Protein AF-A0A1F7UJY1-F1 (afdb_monomer)

Solvent-accessible surface area (backbone atoms only — not comparable to full-atom values): 4677 Å² total; per-residue (Å²): 135,83,83,78,83,74,84,47,74,62,61,54,49,52,52,47,59,77,71,47,82,49,75,64,60,55,51,55,60,55,68,70,53,83,51,72,73,62,55,71,73,57,82,52,76,63,58,54,51,50,53,51,50,56,53,49,55,59,48,53,54,53,52,51,51,54,52,53,54,53,51,62,76,74,106

Foldseek 3Di:
DDPPPDDDPVNVVVVCVVPDDDPVNVVVVVVPDDDVVNVVPDDDPVNVVVVVVVVVVVVVVVVVVVVVVVVVVVD

Radius of gyration: 34.73 Å; Cα contacts (8 Å, |Δi|>4): 4; chains: 1; bounding box: 56×13×108 Å

Secondary structure (DSSP, 8-state):
-----PPPHHHHHHHHHHHSPPHHHHHHHHHTSPPHHHHHTPPPHHHHHHHHHHHHHHHHHHHHHHHHHHHHHT-

Structure (mmCIF, N/CA/C/O backbone):
data_AF-A0A1F7UJY1-F1
#
_entry.id   AF-A0A1F7UJY1-F1
#
loop_
_atom_site.group_PDB
_atom_site.id
_atom_site.type_symbol
_atom_site.label_atom_id
_atom_site.label_alt_id
_atom_site.label_comp_id
_atom_site.label_asym_id
_atom_site.label_entity_id
_atom_site.label_seq_id
_atom_site.pdbx_PDB_ins_code
_atom_site.Cartn_x
_atom_site.Cartn_y
_atom_site.Cartn_z
_atom_site.occupancy
_atom_site.B_iso_or_equiv
_atom_site.auth_seq_id
_ato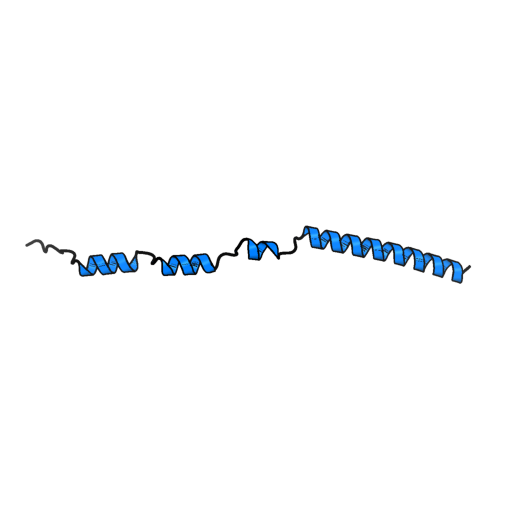m_site.auth_comp_id
_atom_site.auth_asym_id
_atom_site.auth_atom_id
_atom_site.pdbx_PDB_model_num
ATOM 1 N N . MET A 1 1 ? -17.151 -3.860 68.631 1.00 43.41 1 MET A N 1
ATOM 2 C CA . MET A 1 1 ? -18.008 -3.146 67.665 1.00 43.41 1 MET A CA 1
ATOM 3 C C . MET A 1 1 ? -17.297 -3.254 66.335 1.00 43.41 1 MET A C 1
ATOM 5 O O . MET A 1 1 ? -16.191 -2.751 66.230 1.00 43.41 1 MET A O 1
ATOM 9 N N . THR A 1 2 ? -17.821 -4.046 65.406 1.00 52.12 2 THR A N 1
ATOM 10 C CA . THR A 1 2 ? -17.272 -4.144 64.050 1.00 52.12 2 THR A CA 1
ATOM 11 C C . THR A 1 2 ? -17.776 -2.933 63.276 1.00 52.12 2 THR A C 1
ATOM 13 O O . THR A 1 2 ? -18.987 -2.798 63.111 1.00 52.12 2 THR A O 1
ATOM 16 N N . GLU A 1 3 ? -16.879 -2.028 62.881 1.00 58.88 3 GLU A N 1
ATOM 17 C CA . GLU A 1 3 ? -17.203 -0.971 61.919 1.00 58.88 3 GLU A CA 1
ATOM 18 C C . GLU A 1 3 ? -17.638 -1.643 60.617 1.00 58.88 3 GLU A C 1
ATOM 20 O O . GLU A 1 3 ? -16.857 -2.328 59.957 1.00 58.88 3 GLU A O 1
ATOM 25 N N . HIS A 1 4 ? -18.921 -1.507 60.298 1.00 63.00 4 HIS A N 1
ATOM 26 C CA . HIS A 1 4 ? -19.439 -1.844 58.987 1.00 63.00 4 HIS A CA 1
ATOM 27 C C . HIS A 1 4 ? -19.006 -0.717 58.049 1.00 63.00 4 HIS A C 1
ATOM 29 O O . HIS A 1 4 ? -19.521 0.396 58.129 1.00 63.00 4 HIS A O 1
ATOM 35 N N . ASN A 1 5 ? -17.987 -0.981 57.230 1.00 73.12 5 ASN A N 1
ATOM 36 C CA . ASN A 1 5 ? -17.553 -0.057 56.190 1.00 73.12 5 ASN A CA 1
ATOM 37 C C . ASN A 1 5 ? -18.516 -0.208 55.007 1.00 73.12 5 ASN A C 1
ATOM 39 O O . ASN A 1 5 ? -18.265 -0.977 54.077 1.00 73.12 5 ASN A O 1
ATOM 43 N N . ASP A 1 6 ? -19.681 0.423 55.122 1.00 82.56 6 ASP A N 1
ATOM 44 C CA . ASP A 1 6 ? -20.732 0.323 54.119 1.00 82.56 6 ASP A CA 1
ATOM 45 C C . ASP A 1 6 ? -20.363 1.184 52.907 1.00 82.56 6 ASP A C 1
ATOM 47 O O . ASP A 1 6 ? -20.187 2.395 53.020 1.00 82.56 6 ASP A O 1
ATOM 51 N N . VAL A 1 7 ? -20.250 0.544 51.741 1.00 86.00 7 VAL A N 1
ATOM 52 C CA . VAL A 1 7 ? -19.993 1.237 50.474 1.00 86.00 7 VAL A CA 1
ATOM 53 C C . VAL A 1 7 ? -21.204 2.095 50.130 1.00 86.00 7 VAL A C 1
ATOM 55 O O . VAL A 1 7 ? -22.333 1.606 50.022 1.00 86.00 7 VAL A O 1
ATOM 58 N N . THR A 1 8 ? -20.966 3.384 49.935 1.00 92.06 8 THR A N 1
ATOM 59 C CA . THR A 1 8 ? -21.996 4.337 49.538 1.00 92.06 8 THR A CA 1
ATOM 60 C C . THR A 1 8 ? -22.320 4.200 48.053 1.00 92.06 8 THR A C 1
ATOM 62 O O . THR A 1 8 ? -21.494 3.805 47.231 1.00 92.06 8 THR A O 1
ATOM 65 N N . THR A 1 9 ? -23.536 4.589 47.664 1.00 90.38 9 THR A N 1
ATOM 66 C CA . THR A 1 9 ? -23.907 4.665 46.242 1.00 90.38 9 THR A CA 1
ATOM 67 C C . THR A 1 9 ? -22.990 5.607 45.454 1.00 90.38 9 THR A C 1
ATOM 69 O O . THR A 1 9 ? -22.762 5.359 44.276 1.00 90.38 9 THR A O 1
ATOM 72 N N . GLY A 1 10 ? -22.439 6.644 46.098 1.00 91.69 10 GLY A N 1
ATOM 73 C CA . GLY A 1 10 ? -21.475 7.565 45.489 1.00 91.69 10 GLY A CA 1
ATOM 74 C C . GLY A 1 10 ? -20.156 6.880 45.142 1.00 91.69 10 GLY A C 1
ATOM 75 O O . GLY A 1 10 ? -19.750 6.912 43.989 1.00 91.69 10 GLY A O 1
ATOM 76 N N . GLU A 1 11 ? -19.555 6.154 46.089 1.00 91.25 11 GLU A N 1
ATOM 77 C CA . GLU A 1 11 ? -18.316 5.392 45.849 1.00 91.25 11 GLU A CA 1
ATOM 78 C C . GLU A 1 11 ? -18.491 4.332 44.752 1.00 91.25 11 GLU A C 1
ATOM 80 O O . GLU A 1 11 ? -17.586 4.082 43.958 1.00 91.25 11 GLU A O 1
ATOM 85 N N . LEU A 1 12 ? -19.680 3.727 44.676 1.00 90.38 12 LEU A N 1
ATOM 86 C CA . LEU A 1 12 ? -20.034 2.775 43.625 1.00 90.38 12 LEU A CA 1
ATOM 87 C C . LEU A 1 12 ? -20.193 3.454 42.254 1.00 90.38 12 LEU A C 1
ATOM 89 O O . LEU A 1 12 ? -19.784 2.883 41.246 1.00 90.38 12 LEU A O 1
ATOM 93 N N . MET A 1 13 ? -20.767 4.661 42.203 1.00 87.38 13 MET A N 1
ATOM 94 C CA . MET A 1 13 ? -20.889 5.450 40.971 1.00 87.38 13 MET A CA 1
ATOM 95 C C . MET A 1 13 ? -19.531 5.945 40.472 1.00 87.38 13 MET A C 1
ATOM 97 O O . MET A 1 13 ? -19.250 5.779 39.288 1.00 87.38 13 MET A O 1
ATOM 101 N N . ASP A 1 14 ? -18.682 6.467 41.358 1.00 88.50 14 ASP A N 1
ATOM 102 C CA . ASP A 1 14 ? -17.336 6.943 41.018 1.00 88.50 14 ASP A CA 1
ATOM 103 C C . ASP A 1 14 ? -16.476 5.792 40.477 1.00 88.50 14 ASP A C 1
ATOM 105 O O . ASP A 1 14 ? -15.874 5.899 39.409 1.00 88.50 14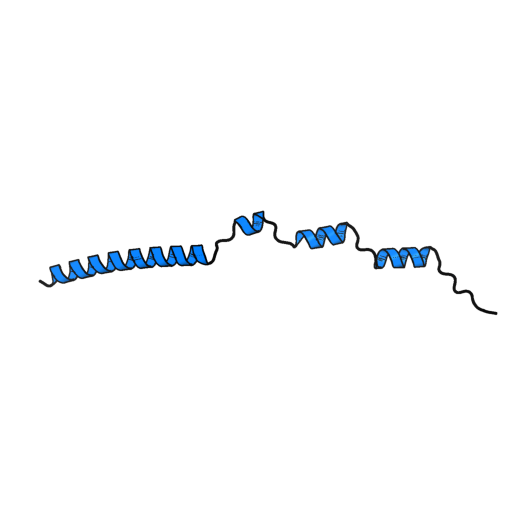 ASP A O 1
ATOM 109 N N . PHE A 1 15 ? -16.506 4.632 41.146 1.00 86.94 15 PHE A N 1
ATOM 110 C CA . PHE A 1 15 ? -15.797 3.438 40.684 1.00 86.94 15 PHE A CA 1
ATOM 111 C C . PHE A 1 15 ? -16.257 2.989 39.291 1.00 86.94 15 PHE A C 1
ATOM 113 O O . PHE A 1 15 ? -15.427 2.664 38.439 1.00 86.94 15 PHE A O 1
ATOM 120 N N . LEU A 1 16 ? -17.573 2.966 39.051 1.00 85.56 16 LEU A N 1
ATOM 121 C CA . LEU A 1 16 ? -18.128 2.616 37.745 1.00 85.56 16 LEU A CA 1
ATOM 122 C C . LEU A 1 16 ? -17.743 3.645 36.683 1.00 85.56 16 LEU A C 1
ATOM 124 O O . LEU A 1 16 ? -17.415 3.253 35.572 1.00 85.56 16 LEU A O 1
ATOM 128 N N . GLN A 1 17 ? -17.736 4.936 37.005 1.00 84.12 17 GLN A N 1
ATOM 129 C CA . GLN A 1 17 ? -17.369 5.980 36.055 1.00 84.12 17 GLN A CA 1
ATOM 130 C C . GLN A 1 17 ? -15.887 5.907 35.655 1.00 84.12 17 GLN A C 1
ATOM 132 O O . GLN A 1 17 ? -15.587 6.041 34.472 1.00 84.12 17 GLN A O 1
ATOM 137 N N . ASP A 1 18 ? -14.988 5.625 36.602 1.00 83.56 18 ASP A N 1
ATOM 138 C CA . ASP A 1 18 ? -13.546 5.488 36.349 1.00 83.56 18 ASP A CA 1
ATOM 139 C C . ASP A 1 18 ? -13.187 4.219 35.561 1.00 83.56 18 ASP A C 1
ATOM 141 O O . ASP A 1 18 ? -12.212 4.197 34.808 1.00 83.56 18 ASP A O 1
ATOM 145 N N . HIS A 1 19 ? -13.956 3.141 35.742 1.00 79.25 19 HIS A N 1
ATOM 146 C CA . HIS A 1 19 ? -13.659 1.837 35.138 1.00 79.25 19 HIS A CA 1
ATOM 147 C C . HIS A 1 19 ? -14.513 1.518 33.905 1.00 79.25 19 HIS A C 1
ATOM 149 O O . HIS A 1 19 ? -14.217 0.557 33.188 1.00 79.25 19 HIS A O 1
ATOM 155 N N . MET A 1 20 ? -15.562 2.293 33.625 1.00 80.75 20 MET A N 1
ATOM 156 C CA . MET A 1 20 ? -16.325 2.177 32.386 1.00 80.75 20 MET A CA 1
ATOM 157 C C . MET A 1 20 ? -15.698 3.048 31.301 1.00 80.75 20 MET A C 1
ATOM 159 O O . MET A 1 20 ? -15.629 4.265 31.413 1.00 80.75 20 MET A O 1
ATOM 163 N N . VAL A 1 21 ? -15.312 2.418 30.192 1.00 69.00 21 VAL A N 1
ATOM 164 C CA . VAL A 1 21 ? -14.991 3.141 28.958 1.00 69.00 21 VAL A CA 1
ATOM 165 C C . VAL A 1 21 ? -16.271 3.801 28.454 1.00 69.00 21 VAL A C 1
ATOM 167 O O . VAL A 1 21 ? -17.266 3.113 28.193 1.00 69.00 21 VAL A O 1
ATOM 170 N N . MET A 1 22 ? -16.264 5.125 28.298 1.00 80.56 22 MET A N 1
ATOM 171 C CA . MET A 1 22 ? -17.413 5.817 27.731 1.00 80.56 22 MET A CA 1
ATOM 172 C C . MET A 1 22 ? -17.489 5.507 26.237 1.00 80.56 22 MET A C 1
ATOM 174 O O . MET A 1 22 ? -16.477 5.357 25.550 1.00 80.56 22 MET A O 1
ATOM 178 N N . LYS A 1 23 ? -18.711 5.422 25.696 1.00 82.19 23 LYS A N 1
ATOM 179 C CA . LYS A 1 23 ? -18.935 5.207 24.254 1.00 82.19 23 LYS A CA 1
ATOM 180 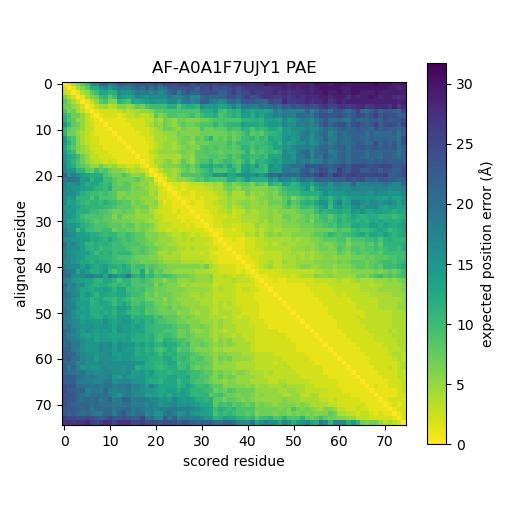C C . LYS A 1 23 ? -18.106 6.179 23.402 1.00 82.19 23 LYS A C 1
ATOM 182 O O . LYS A 1 23 ? -17.661 5.816 22.320 1.00 82.19 23 LYS A O 1
ATOM 187 N N . GLU A 1 24 ? -17.915 7.394 23.899 1.00 83.69 24 GLU A N 1
ATOM 188 C CA . GLU A 1 24 ? -17.135 8.445 23.255 1.00 83.69 24 GLU A CA 1
ATOM 189 C C . GLU A 1 24 ? -15.635 8.126 23.186 1.00 83.69 24 GLU A C 1
ATOM 191 O O . GLU A 1 24 ? -15.049 8.237 22.112 1.00 83.69 24 GLU A O 1
ATOM 196 N N . ASP A 1 25 ? -15.042 7.611 24.266 1.00 86.31 25 ASP A N 1
ATOM 197 C CA . ASP A 1 25 ? -13.634 7.190 24.292 1.00 86.31 25 ASP A CA 1
ATOM 198 C C . ASP A 1 25 ? -13.378 6.042 23.312 1.00 86.31 25 ASP A C 1
ATOM 200 O O . ASP A 1 25 ? -12.389 6.025 22.578 1.00 86.31 25 ASP A O 1
ATOM 204 N N . PHE A 1 26 ? -14.321 5.098 23.238 1.00 85.69 26 PHE A N 1
ATOM 205 C CA . PHE A 1 26 ? -14.250 4.005 22.275 1.00 85.69 26 PHE A CA 1
ATOM 206 C C . PHE A 1 26 ? -14.330 4.510 20.826 1.00 85.69 26 PHE A C 1
ATOM 208 O O . PHE A 1 26 ? -13.590 4.046 19.960 1.00 85.69 26 PHE A O 1
ATOM 215 N N . VAL A 1 27 ? -15.194 5.492 20.552 1.00 87.81 27 VAL A N 1
ATOM 216 C CA . VAL A 1 27 ? -15.298 6.124 19.227 1.00 87.81 27 VAL A CA 1
ATOM 217 C C . VAL A 1 27 ? -14.011 6.867 18.864 1.00 87.81 27 VAL A C 1
ATOM 219 O O . VAL A 1 27 ? -13.567 6.784 17.716 1.00 87.81 27 VAL A O 1
ATOM 222 N N . LEU A 1 28 ? -13.381 7.547 19.825 1.00 88.75 28 LEU A N 1
ATOM 223 C CA . LEU A 1 28 ? -12.115 8.241 19.605 1.00 88.75 28 LEU A CA 1
ATOM 224 C C . LEU A 1 28 ? -10.992 7.264 19.232 1.00 88.75 28 LEU A C 1
ATOM 226 O O . LEU A 1 28 ? -10.272 7.516 18.267 1.00 88.75 28 LEU A O 1
ATOM 230 N N . GLU A 1 29 ? -10.861 6.134 19.930 1.00 90.88 29 GLU A N 1
ATOM 231 C CA . GLU A 1 29 ? -9.862 5.112 19.582 1.00 90.88 29 GLU A CA 1
ATOM 232 C C . GLU A 1 29 ? -10.122 4.486 18.204 1.00 90.88 29 GLU A C 1
ATOM 234 O O . GLU A 1 29 ? -9.193 4.330 17.410 1.00 90.88 29 GLU A O 1
ATOM 239 N N . LEU A 1 30 ? -11.385 4.216 17.855 1.00 90.56 30 LEU A N 1
ATOM 240 C CA . LEU A 1 30 ? -11.738 3.713 16.523 1.00 90.56 30 LEU A CA 1
ATOM 241 C C . LEU A 1 30 ? -11.407 4.705 15.402 1.00 90.56 30 LEU A C 1
ATOM 243 O O . LEU A 1 30 ? -11.004 4.283 14.321 1.00 90.56 30 LEU A O 1
ATOM 247 N N . SER A 1 31 ? -11.526 6.013 15.646 1.00 88.25 31 SER A N 1
ATOM 248 C CA . SER A 1 31 ? -11.197 7.036 14.642 1.00 88.25 31 SER A CA 1
ATOM 249 C C . SER A 1 31 ? -9.712 7.088 14.265 1.00 88.25 31 SER A C 1
ATOM 251 O O . SER A 1 31 ? -9.370 7.616 13.209 1.00 88.25 31 SER A O 1
ATOM 253 N N . LYS A 1 32 ? -8.822 6.526 15.096 1.00 92.25 32 LYS A N 1
ATOM 254 C CA . LYS A 1 32 ? -7.382 6.429 14.802 1.00 92.25 32 LYS A CA 1
ATOM 255 C C . LYS A 1 32 ? -7.049 5.251 13.886 1.00 92.25 32 LYS A C 1
ATOM 257 O O . LYS A 1 32 ? -5.925 5.159 13.393 1.00 92.25 32 LYS A O 1
ATOM 262 N N . MET A 1 33 ? -7.987 4.327 13.678 1.00 92.88 33 MET A N 1
ATOM 263 C CA . MET A 1 33 ? -7.790 3.193 12.785 1.00 92.88 33 MET A CA 1
ATOM 264 C C . MET A 1 33 ? -7.922 3.642 11.329 1.00 92.88 33 MET A C 1
ATOM 266 O O . MET A 1 33 ? -8.872 4.333 10.969 1.00 92.88 33 MET A O 1
ATOM 270 N N . ALA A 1 34 ? -6.995 3.201 10.477 1.00 90.62 34 ALA A N 1
ATOM 271 C CA . ALA A 1 34 ? -7.122 3.397 9.038 1.00 90.62 34 ALA A CA 1
ATOM 272 C C . ALA A 1 34 ? -8.361 2.657 8.511 1.00 90.62 34 ALA A C 1
ATOM 274 O O . ALA A 1 34 ? -8.590 1.482 8.821 1.00 90.62 34 ALA A O 1
ATOM 275 N N . THR A 1 35 ? -9.150 3.345 7.696 1.00 91.31 35 THR A N 1
ATOM 276 C CA . THR A 1 35 ? -10.306 2.784 7.000 1.00 91.31 35 THR A CA 1
ATOM 277 C C . THR A 1 35 ? -9.866 2.011 5.758 1.00 91.31 35 THR A C 1
ATOM 279 O O . THR A 1 35 ? -8.726 2.101 5.294 1.00 91.31 35 THR A O 1
ATOM 282 N N . LYS A 1 36 ? -10.776 1.226 5.176 1.00 91.25 36 LYS A N 1
ATOM 283 C CA . LYS A 1 36 ? -10.482 0.513 3.924 1.00 91.25 36 LYS A CA 1
ATOM 284 C C . LYS A 1 36 ? -10.261 1.491 2.771 1.00 91.25 36 LYS A C 1
ATOM 286 O O . LYS A 1 36 ? -9.441 1.234 1.895 1.00 91.25 36 LYS A O 1
ATOM 291 N N . GLU A 1 37 ? -10.967 2.612 2.797 1.00 90.31 37 GLU A N 1
ATOM 292 C CA . GLU A 1 37 ? -10.829 3.719 1.863 1.00 90.31 37 GLU A CA 1
ATOM 293 C C . GLU A 1 37 ? -9.436 4.361 1.942 1.00 90.31 37 GLU A C 1
ATOM 295 O O . GLU A 1 37 ? -8.871 4.692 0.898 1.00 90.31 37 GLU A O 1
ATOM 300 N N . ASP A 1 38 ? -8.852 4.470 3.143 1.00 91.19 38 ASP A N 1
ATOM 301 C CA . ASP A 1 38 ? -7.473 4.949 3.321 1.00 91.19 38 ASP A CA 1
ATOM 302 C C . ASP A 1 38 ? -6.468 4.004 2.646 1.00 91.19 38 ASP A C 1
ATOM 304 O O . ASP A 1 38 ? -5.548 4.448 1.955 1.00 91.19 38 ASP A O 1
ATOM 308 N N . LEU A 1 39 ? -6.681 2.691 2.778 1.00 91.94 39 LEU A N 1
ATOM 309 C CA . LEU A 1 39 ? -5.818 1.669 2.178 1.00 91.94 39 LEU A CA 1
ATOM 310 C C . LEU A 1 39 ? -5.965 1.580 0.653 1.00 91.94 39 LEU A C 1
ATOM 312 O O . LEU A 1 39 ? -4.992 1.284 -0.036 1.00 91.94 39 LEU A O 1
ATOM 316 N N . ALA A 1 40 ? -7.149 1.865 0.104 1.00 89.94 40 ALA A N 1
ATOM 317 C CA . ALA A 1 40 ? -7.409 1.778 -1.335 1.00 89.94 40 ALA A CA 1
ATOM 318 C C . ALA A 1 40 ? -6.564 2.755 -2.175 1.00 89.94 40 ALA A C 1
ATOM 320 O O . ALA A 1 40 ? -6.398 2.552 -3.376 1.00 89.94 40 ALA A O 1
ATOM 321 N N . ARG A 1 41 ? -6.028 3.817 -1.559 1.00 89.75 41 ARG A N 1
ATOM 322 C CA . ARG A 1 41 ? -5.158 4.808 -2.216 1.00 89.75 41 ARG A CA 1
ATOM 323 C C . ARG A 1 41 ? -3.667 4.496 -2.080 1.00 89.75 41 ARG A C 1
ATOM 325 O O . ARG A 1 41 ? -2.843 5.249 -2.597 1.00 89.75 41 ARG A O 1
ATOM 332 N N . MET A 1 42 ? -3.302 3.429 -1.373 1.00 93.62 42 MET A N 1
ATOM 333 C CA . MET A 1 42 ? -1.904 3.059 -1.190 1.00 93.62 42 MET A CA 1
ATOM 334 C C . MET A 1 42 ? -1.368 2.341 -2.431 1.00 93.62 42 MET A C 1
ATOM 336 O O . MET A 1 42 ? -1.933 1.349 -2.882 1.00 93.62 42 MET A O 1
ATOM 340 N N . VAL A 1 43 ? -0.238 2.820 -2.955 1.00 93.12 43 VAL A N 1
ATOM 341 C CA . VAL A 1 43 ? 0.534 2.118 -3.992 1.00 93.12 43 VAL A CA 1
ATOM 342 C C . VAL A 1 43 ? 1.244 0.923 -3.357 1.00 93.12 43 VAL A C 1
ATOM 344 O O . VAL A 1 43 ? 1.839 1.047 -2.282 1.00 93.12 43 VAL A O 1
ATOM 347 N N . THR A 1 44 ? 1.202 -0.240 -4.008 1.00 95.00 44 THR A N 1
ATOM 348 C CA 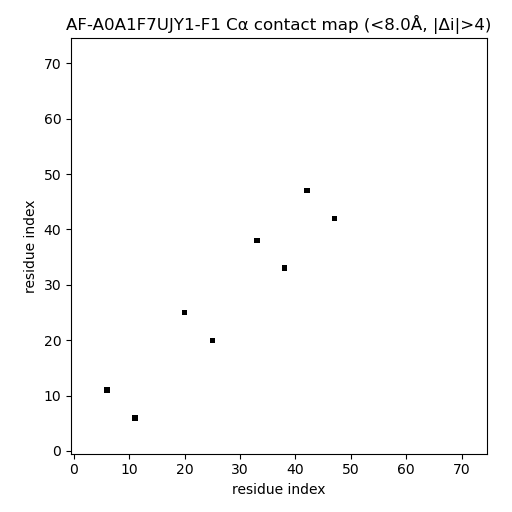. THR A 1 44 ? 1.872 -1.440 -3.497 1.00 95.00 44 THR A CA 1
ATOM 349 C C . THR A 1 44 ? 3.354 -1.458 -3.880 1.00 95.0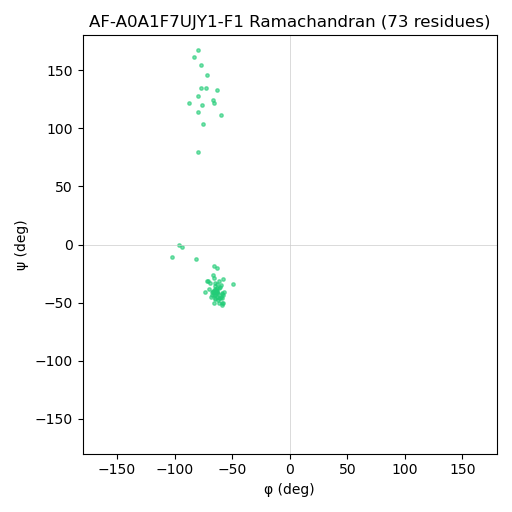0 44 THR A C 1
ATOM 351 O O . THR A 1 44 ? 3.804 -0.792 -4.812 1.00 95.00 44 THR A O 1
ATOM 354 N N . LYS A 1 45 ? 4.152 -2.273 -3.181 1.00 97.06 45 LYS A N 1
ATOM 355 C CA . LYS A 1 45 ? 5.560 -2.490 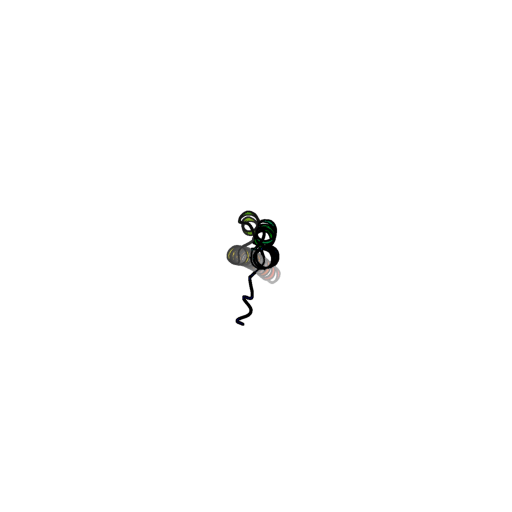-3.562 1.00 97.06 45 LYS A CA 1
ATOM 356 C C . LYS A 1 45 ? 5.697 -3.102 -4.960 1.00 97.06 45 LYS A C 1
ATOM 358 O O . LYS A 1 45 ? 6.680 -2.841 -5.645 1.00 97.06 45 LYS A O 1
ATOM 363 N N . GLU A 1 46 ? 4.731 -3.920 -5.365 1.00 96.19 46 GLU A N 1
ATOM 364 C CA . GLU A 1 46 ? 4.707 -4.539 -6.688 1.00 96.19 46 GLU A CA 1
ATOM 365 C C . GLU A 1 46 ? 4.490 -3.496 -7.787 1.00 96.19 46 GLU A C 1
ATOM 367 O O . GLU A 1 46 ? 5.197 -3.524 -8.790 1.00 96.19 46 GLU A O 1
ATOM 372 N N . ASP A 1 47 ? 3.611 -2.517 -7.558 1.00 96.31 47 ASP A N 1
ATOM 373 C CA . ASP A 1 47 ? 3.405 -1.406 -8.492 1.00 96.31 47 ASP A CA 1
ATOM 374 C C . ASP A 1 47 ? 4.699 -0.618 -8.738 1.00 96.31 47 ASP A C 1
ATOM 376 O O . ASP A 1 47 ? 5.024 -0.310 -9.884 1.00 96.31 47 ASP A O 1
ATOM 380 N N . LEU A 1 48 ? 5.478 -0.349 -7.683 1.00 97.44 48 LEU A N 1
ATOM 381 C CA . LEU A 1 48 ? 6.779 0.321 -7.806 1.00 97.44 48 LEU A CA 1
ATOM 382 C C . LEU A 1 48 ? 7.797 -0.525 -8.580 1.00 97.44 48 LEU A C 1
ATOM 384 O O . LEU A 1 48 ? 8.539 0.000 -9.410 1.00 97.44 48 LEU A O 1
ATOM 388 N N . ASN A 1 49 ? 7.842 -1.834 -8.325 1.00 97.81 49 ASN A N 1
ATOM 389 C CA . ASN A 1 49 ? 8.737 -2.739 -9.047 1.00 97.81 49 ASN A CA 1
ATOM 390 C C . ASN A 1 49 ? 8.370 -2.836 -10.530 1.00 97.81 49 ASN A C 1
ATOM 392 O O . ASN A 1 49 ? 9.269 -2.857 -11.368 1.00 97.81 49 ASN A O 1
ATOM 396 N N . ARG A 1 50 ? 7.071 -2.849 -10.850 1.00 98.00 50 ARG A N 1
ATOM 397 C CA . ARG A 1 50 ? 6.576 -2.830 -12.228 1.00 98.00 50 ARG A CA 1
ATOM 398 C C . ARG A 1 50 ? 7.010 -1.552 -12.945 1.00 98.00 50 ARG A C 1
ATOM 400 O O . ARG A 1 50 ? 7.644 -1.643 -13.987 1.00 98.00 50 ARG A O 1
ATOM 407 N N . GLN A 1 51 ? 6.788 -0.384 -12.338 1.00 97.94 51 GLN A N 1
ATOM 408 C CA . GLN A 1 51 ? 7.246 0.893 -12.905 1.00 97.94 51 GLN A CA 1
ATOM 409 C C . GLN A 1 51 ? 8.763 0.931 -13.106 1.00 97.94 51 GLN A C 1
ATOM 411 O O . GLN A 1 51 ? 9.248 1.403 -14.129 1.00 97.94 51 GLN A O 1
ATOM 416 N N . LYS A 1 52 ? 9.531 0.416 -12.140 1.00 98.12 52 LYS A N 1
ATOM 417 C CA . LYS A 1 52 ? 10.987 0.320 -12.265 1.00 98.12 52 LYS A CA 1
ATOM 418 C C . LYS A 1 52 ? 11.395 -0.547 -13.459 1.00 98.12 52 LYS A C 1
ATOM 420 O O . LYS A 1 52 ? 12.302 -0.152 -14.181 1.00 98.12 52 LYS A O 1
ATOM 425 N N . ALA A 1 53 ? 10.770 -1.710 -13.637 1.00 97.94 53 ALA A N 1
ATOM 426 C CA . ALA A 1 53 ? 11.067 -2.604 -14.754 1.00 97.94 53 ALA A CA 1
ATOM 427 C C . ALA A 1 53 ? 10.761 -1.929 -16.098 1.00 97.94 53 ALA A C 1
ATOM 429 O O . ALA A 1 53 ? 11.642 -1.856 -16.945 1.00 97.94 53 ALA A O 1
ATOM 430 N N . GLU A 1 54 ? 9.582 -1.316 -16.232 1.00 97.88 54 GLU A N 1
ATOM 431 C CA . GLU A 1 54 ? 9.186 -0.572 -17.438 1.00 97.88 54 GLU A CA 1
ATOM 432 C C . GLU A 1 54 ? 10.177 0.552 -17.786 1.00 97.88 54 GLU A C 1
ATOM 434 O O . GLU A 1 54 ? 10.523 0.751 -18.950 1.00 97.88 54 GLU A O 1
ATOM 439 N N . ILE A 1 55 ? 10.664 1.285 -16.778 1.00 98.00 55 ILE A N 1
ATOM 440 C CA . ILE A 1 55 ? 11.668 2.338 -16.974 1.00 98.00 55 ILE A CA 1
ATOM 441 C C . ILE A 1 55 ? 12.998 1.750 -17.456 1.00 98.00 55 ILE A C 1
ATOM 443 O O . ILE A 1 55 ? 13.620 2.327 -18.346 1.00 98.00 55 ILE A O 1
ATOM 447 N N . LEU A 1 56 ? 13.450 0.640 -16.866 1.00 97.94 56 LEU A N 1
ATOM 448 C CA . LEU A 1 56 ? 14.712 0.002 -17.246 1.00 97.94 56 LEU A CA 1
ATOM 449 C C . LEU A 1 56 ? 14.660 -0.525 -18.681 1.00 97.94 56 LEU A C 1
ATOM 451 O O . LEU A 1 56 ? 15.561 -0.209 -19.454 1.00 97.94 56 LEU A O 1
ATOM 455 N N . ASP A 1 57 ? 13.580 -1.211 -19.054 1.00 97.62 57 ASP A N 1
ATOM 456 C CA . ASP A 1 57 ? 13.389 -1.729 -20.412 1.00 97.62 57 ASP A CA 1
ATOM 457 C C . ASP A 1 57 ? 13.425 -0.584 -21.443 1.00 97.62 57 ASP A C 1
ATOM 459 O O . ASP A 1 57 ? 14.170 -0.627 -22.422 1.00 97.62 57 ASP A O 1
ATOM 463 N N . ALA A 1 58 ? 12.712 0.516 -21.173 1.00 98.00 58 ALA A N 1
ATOM 464 C CA . ALA A 1 58 ? 12.705 1.683 -22.055 1.00 98.00 58 ALA A CA 1
ATOM 465 C C . ALA A 1 58 ? 14.071 2.392 -22.151 1.00 98.00 58 ALA A C 1
ATOM 467 O O . ALA A 1 58 ? 14.369 3.047 -23.157 1.00 98.00 58 ALA A O 1
ATOM 468 N N . MET A 1 59 ? 14.892 2.328 -21.100 1.00 98.06 59 MET A N 1
ATOM 469 C CA . MET A 1 59 ? 16.254 2.862 -21.123 1.00 98.06 59 MET A CA 1
ATOM 470 C C . MET A 1 59 ? 17.192 1.976 -21.940 1.00 98.06 59 MET A C 1
ATOM 472 O O . MET A 1 59 ? 18.006 2.512 -22.695 1.00 98.06 59 MET A O 1
ATOM 476 N N . ASP A 1 60 ? 17.073 0.656 -21.810 1.00 97.38 60 ASP A N 1
ATOM 477 C CA . ASP A 1 60 ? 17.893 -0.303 -22.547 1.00 97.38 60 ASP A CA 1
ATOM 478 C C . ASP A 1 60 ? 17.671 -0.182 -24.062 1.00 97.38 60 ASP A C 1
ATOM 480 O O . ASP A 1 60 ? 18.652 -0.098 -24.808 1.00 97.38 60 ASP A O 1
ATOM 484 N N . ASP A 1 61 ? 16.418 -0.037 -24.509 1.00 97.62 61 ASP A N 1
ATOM 485 C CA . ASP A 1 61 ? 16.078 0.200 -25.920 1.00 97.62 61 ASP A CA 1
ATOM 486 C C . ASP A 1 61 ? 16.746 1.475 -26.461 1.00 97.62 61 ASP A C 1
ATOM 488 O O . ASP A 1 61 ? 17.455 1.457 -27.469 1.00 97.62 61 ASP A O 1
ATOM 492 N N . LYS A 1 62 ? 16.611 2.595 -25.739 1.00 98.00 62 LYS A N 1
ATOM 493 C CA . LYS A 1 62 ? 17.224 3.876 -26.135 1.00 98.00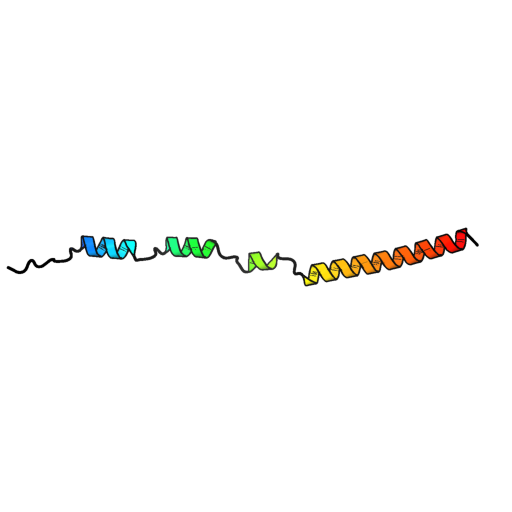 62 LYS A CA 1
ATOM 494 C C . LYS A 1 62 ? 18.748 3.804 -26.190 1.00 98.00 62 LYS A C 1
ATOM 496 O O . LYS A 1 62 ? 19.374 4.449 -27.031 1.00 98.00 62 LYS A O 1
ATOM 501 N N . LEU A 1 63 ? 19.364 3.067 -25.267 1.00 97.69 63 LEU A N 1
ATOM 502 C CA . LEU A 1 63 ? 20.811 2.876 -25.250 1.00 97.69 63 LEU A CA 1
ATOM 503 C C . LEU A 1 63 ? 21.283 2.015 -26.423 1.00 97.69 63 LEU A C 1
ATOM 505 O O . LEU A 1 63 ? 22.391 2.239 -26.912 1.00 97.69 63 LEU A O 1
ATOM 509 N N . ALA A 1 64 ? 20.484 1.043 -26.864 1.00 96.94 64 ALA A N 1
ATOM 510 C CA . ALA A 1 64 ? 20.787 0.241 -28.043 1.00 96.94 64 ALA A CA 1
ATOM 511 C C . ALA A 1 64 ? 20.795 1.104 -29.314 1.00 96.94 64 ALA A C 1
ATOM 513 O O . ALA A 1 64 ? 21.775 1.054 -30.061 1.00 96.94 64 ALA A O 1
ATOM 514 N N . ASP A 1 65 ? 19.780 1.954 -29.493 1.00 96.88 65 ASP A N 1
ATOM 515 C CA . ASP A 1 65 ? 19.683 2.877 -30.631 1.00 96.88 65 ASP A CA 1
ATOM 516 C C . ASP A 1 65 ? 20.890 3.821 -30.696 1.00 96.88 65 ASP A C 1
ATOM 518 O O . ASP A 1 65 ? 21.605 3.868 -31.697 1.00 96.88 65 ASP A O 1
ATOM 522 N N . LEU A 1 66 ? 21.200 4.501 -29.585 1.00 97.12 66 LEU A N 1
ATOM 523 C CA . LEU A 1 66 ? 22.328 5.438 -29.516 1.00 97.12 66 LEU A CA 1
ATOM 524 C C . LEU A 1 66 ? 23.677 4.765 -29.799 1.00 97.12 66 LEU A C 1
ATOM 526 O O . LEU A 1 66 ? 24.565 5.365 -30.410 1.00 97.12 66 LEU A O 1
ATOM 530 N N . LYS A 1 67 ? 23.857 3.518 -29.344 1.00 96.38 67 LYS A N 1
ATOM 531 C CA . LYS A 1 67 ? 25.060 2.735 -29.658 1.00 96.38 67 LYS A CA 1
ATOM 532 C C . LYS A 1 67 ? 25.127 2.408 -31.147 1.00 96.38 67 LYS A C 1
ATOM 5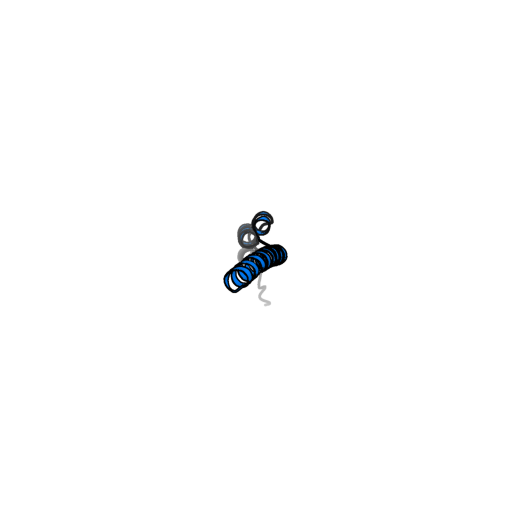34 O O . LYS A 1 67 ? 26.212 2.498 -31.716 1.00 96.38 67 LYS A O 1
ATOM 539 N N . GLY A 1 68 ? 24.001 2.050 -31.764 1.00 96.19 68 GLY A N 1
ATOM 540 C CA . GLY A 1 68 ? 23.903 1.824 -33.206 1.00 96.19 68 GLY A CA 1
ATOM 541 C C . GLY A 1 68 ? 24.298 3.063 -34.009 1.00 96.19 68 GLY A C 1
ATOM 542 O O . GLY A 1 68 ? 25.183 2.982 -34.862 1.00 96.19 68 GLY A O 1
ATOM 543 N N . ASP A 1 69 ? 23.728 4.220 -33.669 1.00 96.88 69 ASP A N 1
ATOM 544 C CA . ASP A 1 69 ? 24.028 5.502 -34.318 1.00 96.88 69 ASP A CA 1
ATOM 545 C C . ASP A 1 69 ? 25.520 5.860 -34.234 1.00 96.88 69 ASP A C 1
ATOM 547 O O . ASP A 1 69 ? 26.137 6.268 -35.221 1.00 96.88 69 ASP A O 1
ATOM 551 N N . LEU A 1 70 ? 26.133 5.666 -33.061 1.00 95.12 70 LEU A N 1
ATOM 552 C CA . LEU A 1 70 ? 27.553 5.948 -32.853 1.00 95.12 70 LEU A CA 1
ATOM 553 C C . LEU A 1 70 ? 28.463 5.036 -33.687 1.00 95.12 70 LEU A C 1
ATOM 555 O O . LEU A 1 70 ? 29.515 5.476 -34.152 1.00 95.12 70 LEU A O 1
ATOM 559 N N . VAL A 1 71 ? 28.082 3.770 -33.872 1.00 95.56 71 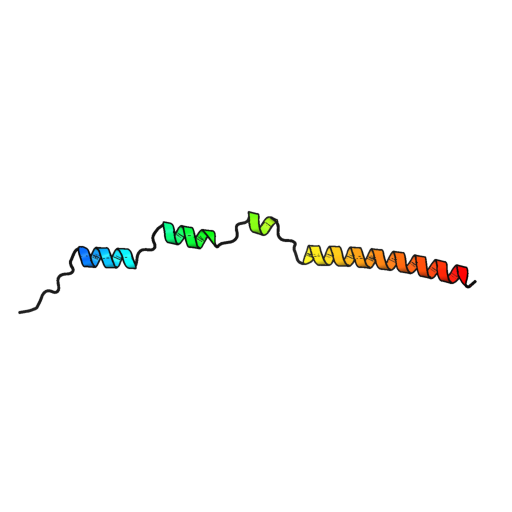VAL A N 1
ATOM 560 C CA . VAL A 1 71 ? 28.821 2.837 -34.735 1.00 95.56 71 VAL A CA 1
ATOM 561 C C . VAL A 1 71 ? 28.772 3.305 -36.185 1.00 95.56 71 VAL A C 1
ATOM 563 O O . VAL A 1 71 ? 29.810 3.314 -36.838 1.00 95.56 71 VAL A O 1
ATOM 566 N N . ILE A 1 72 ? 27.604 3.741 -36.666 1.00 94.88 72 ILE A N 1
ATOM 567 C CA . ILE A 1 72 ? 27.437 4.250 -38.035 1.00 94.88 72 ILE A CA 1
ATOM 568 C C . ILE A 1 72 ? 28.275 5.515 -38.261 1.00 94.88 72 ILE A C 1
ATOM 570 O O . ILE A 1 72 ? 28.891 5.649 -39.310 1.00 94.88 72 ILE A O 1
ATOM 574 N N . LEU A 1 73 ? 28.338 6.427 -37.286 1.00 93.00 73 LEU A N 1
ATOM 575 C CA . LEU A 1 73 ? 29.143 7.654 -37.392 1.00 93.00 73 LEU A CA 1
ATOM 576 C C . LEU A 1 73 ? 30.658 7.405 -37.429 1.00 93.00 73 LEU A C 1
ATOM 578 O O . LEU A 1 73 ? 31.396 8.243 -37.943 1.00 93.00 73 LEU A O 1
ATOM 582 N N . ASN A 1 74 ? 31.116 6.291 -36.857 1.00 87.75 74 ASN A N 1
ATOM 583 C CA . ASN A 1 74 ? 32.531 5.920 -36.801 1.00 87.75 74 ASN A CA 1
ATOM 584 C C . ASN A 1 74 ? 32.957 4.946 -37.920 1.00 87.75 74 ASN A C 1
ATOM 586 O O . ASN A 1 74 ? 34.125 4.550 -37.938 1.00 87.75 74 ASN A O 1
ATOM 590 N N . ALA A 1 75 ? 32.034 4.533 -38.795 1.00 78.06 75 ALA A N 1
ATOM 591 C CA . ALA A 1 75 ? 32.276 3.641 -39.932 1.00 78.06 75 ALA A CA 1
ATOM 592 C C . ALA A 1 75 ? 32.562 4.431 -41.218 1.00 78.06 75 ALA A C 1
ATOM 594 O O . ALA A 1 75 ? 33.448 3.982 -41.982 1.00 78.06 75 ALA A O 1
#

pLDDT: mean 89.3, std 10.53, range [43.41, 98.12]

Mean predicted aligned error: 9.82 Å

Sequence (75 aa):
MTEHNDVTTGELMDFLQDHMVMKEDFVLELSKMATKEDLARMVTKEDLNRQKAEILDAMDDKLADLKGDLVILNA

Organism: NCBI:txid1802398